Protein AF-A0A3D6CGD7-F1 (afdb_monomer_lite)

Radius of gyration: 12.9 Å; chains: 1; bounding box: 33×19×35 Å

Secondary structure (DSSP, 8-state):
----SGGG--EEEESSHHHHHHHHHHHHHHHHTS-SSS----EEEE--PPP-

Sequence (52 aa):
GNDVGTQYRSVVFFHNETQKKVAEAYKTQLNGSGKFKQPIVTTIEPMSIFYP

pLDDT: mean 96.88, std 2.26, range [86.12, 98.81]

Structure (mmCIF, N/CA/C/O backbone):
data_AF-A0A3D6CGD7-F1
#
_entry.id   AF-A0A3D6CGD7-F1
#
loop_
_atom_site.group_PDB
_atom_site.id
_atom_site.type_symbol
_atom_site.label_atom_id
_atom_site.label_alt_id
_atom_site.label_comp_id
_atom_site.label_asym_id
_atom_site.label_entity_id
_atom_site.label_seq_id
_atom_site.pdbx_PDB_ins_code
_atom_site.Cartn_x
_atom_site.Cartn_y
_atom_site.Cartn_z
_atom_site.occupancy
_atom_site.B_iso_or_equiv
_atom_site.auth_seq_id
_atom_site.auth_comp_id
_atom_site.auth_asym_id
_atom_site.auth_atom_id
_atom_site.pdbx_PDB_model_num
ATOM 1 N N . GLY A 1 1 ? -16.505 -3.345 -2.174 1.00 86.12 1 GLY A N 1
ATOM 2 C CA . GLY A 1 1 ? -17.352 -2.855 -3.275 1.00 86.12 1 GLY A CA 1
ATOM 3 C C . GLY A 1 1 ? -18.171 -4.013 -3.794 1.00 86.12 1 GLY A C 1
ATOM 4 O O . GLY A 1 1 ? -18.221 -5.031 -3.115 1.00 86.12 1 GLY A O 1
ATOM 5 N N . ASN A 1 2 ? -18.782 -3.862 -4.966 1.00 95.00 2 ASN A N 1
ATOM 6 C CA . ASN A 1 2 ? -19.486 -4.964 -5.630 1.00 95.00 2 ASN A CA 1
ATOM 7 C C . ASN A 1 2 ? -18.538 -5.827 -6.482 1.00 95.00 2 ASN A C 1
ATOM 9 O O . ASN A 1 2 ? -18.879 -6.957 -6.811 1.00 95.00 2 ASN A O 1
ATOM 13 N N . ASP A 1 3 ? -17.342 -5.317 -6.792 1.00 95.00 3 ASP A N 1
ATOM 14 C CA . ASP A 1 3 ? -16.295 -6.054 -7.495 1.00 95.00 3 ASP A CA 1
ATOM 15 C C . ASP A 1 3 ? -15.552 -6.999 -6.545 1.00 95.00 3 ASP A C 1
ATOM 17 O O . ASP A 1 3 ? -15.082 -6.594 -5.474 1.00 95.00 3 ASP A O 1
ATOM 21 N N . VAL A 1 4 ? -15.452 -8.270 -6.940 1.00 95.06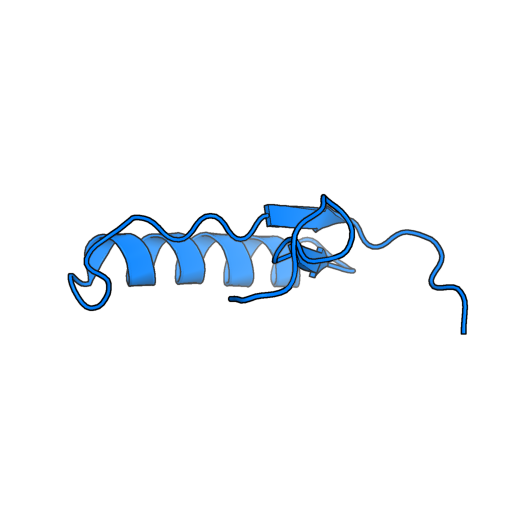 4 VAL A N 1
ATOM 22 C CA . VAL A 1 4 ? -14.877 -9.349 -6.129 1.00 95.06 4 VAL A CA 1
ATOM 23 C C . VAL A 1 4 ? -13.816 -10.092 -6.932 1.00 95.06 4 VAL A C 1
ATOM 25 O O . VAL A 1 4 ? -14.044 -10.498 -8.068 1.00 95.06 4 VAL A O 1
ATOM 28 N N . GLY A 1 5 ? -12.646 -10.275 -6.321 1.00 94.56 5 GLY A N 1
ATOM 29 C CA . GLY A 1 5 ? -11.516 -10.992 -6.906 1.00 94.56 5 GLY A CA 1
ATOM 30 C C . GLY A 1 5 ? -10.178 -10.296 -6.652 1.00 94.56 5 GLY A C 1
ATOM 31 O O . GLY A 1 5 ? -10.122 -9.114 -6.306 1.00 94.56 5 GLY A O 1
ATOM 32 N N . THR A 1 6 ? -9.078 -11.038 -6.799 1.00 93.88 6 THR A N 1
ATOM 33 C CA . THR A 1 6 ? -7.709 -10.555 -6.531 1.00 93.88 6 THR A CA 1
ATOM 34 C C . THR A 1 6 ? -7.259 -9.445 -7.483 1.00 93.88 6 THR A C 1
ATOM 36 O O . THR A 1 6 ? -6.366 -8.667 -7.138 1.00 93.88 6 THR A O 1
ATOM 39 N N . GLN A 1 7 ? -7.900 -9.339 -8.648 1.00 94.19 7 GLN A N 1
ATOM 40 C CA . GLN A 1 7 ? -7.728 -8.269 -9.629 1.00 94.19 7 GLN A CA 1
ATOM 41 C C . GLN A 1 7 ? -8.204 -6.900 -9.124 1.00 94.19 7 GLN A C 1
ATOM 43 O O . GLN A 1 7 ? -7.757 -5.880 -9.633 1.00 94.19 7 GLN A O 1
ATOM 48 N N . TYR A 1 8 ? -9.059 -6.867 -8.097 1.00 95.94 8 TYR A N 1
ATOM 49 C CA . TYR A 1 8 ? -9.566 -5.631 -7.491 1.00 95.94 8 TYR A CA 1
ATOM 50 C C . TYR A 1 8 ? -8.864 -5.280 -6.171 1.00 95.94 8 TYR A C 1
ATOM 52 O O . TYR A 1 8 ? -9.316 -4.395 -5.439 1.00 95.94 8 TYR A O 1
ATOM 60 N N . ARG A 1 9 ? -7.774 -5.980 -5.816 1.00 96.62 9 ARG A N 1
ATOM 61 C CA . ARG A 1 9 ? -7.035 -5.694 -4.579 1.00 96.62 9 ARG A CA 1
ATOM 62 C C . ARG A 1 9 ? -6.332 -4.338 -4.668 1.00 96.62 9 ARG A C 1
ATOM 64 O O . ARG A 1 9 ? -5.796 -3.968 -5.708 1.00 96.62 9 ARG A O 1
ATOM 71 N N . SER A 1 10 ? -6.276 -3.625 -3.546 1.00 97.50 10 SER A N 1
ATOM 72 C CA . SER A 1 10 ? -5.498 -2.389 -3.446 1.00 97.50 10 SER A CA 1
ATOM 73 C C . SER A 1 10 ? -4.008 -2.707 -3.321 1.00 97.50 10 SER A C 1
ATOM 75 O O . SER A 1 10 ? -3.609 -3.473 -2.443 1.00 97.50 10 SER A O 1
ATOM 77 N N . VAL A 1 11 ? -3.194 -2.085 -4.169 1.00 98.12 11 VAL A N 1
ATOM 78 C CA . VAL A 1 11 ? -1.737 -2.244 -4.192 1.00 98.12 11 VAL A CA 1
ATOM 79 C C . VAL A 1 11 ? -1.070 -0.928 -4.592 1.00 98.12 11 VAL A C 1
ATOM 81 O O . VAL A 1 11 ? -1.594 -0.179 -5.416 1.00 98.12 11 VAL A O 1
ATOM 84 N N . VAL A 1 12 ? 0.088 -0.647 -3.999 1.00 98.38 12 VAL A N 1
ATOM 85 C CA . VAL A 1 12 ? 1.026 0.397 -4.423 1.00 98.38 12 VAL A CA 1
ATOM 86 C C . VAL A 1 12 ? 2.261 -0.290 -4.998 1.00 98.38 12 VAL A C 1
ATOM 88 O O . VAL A 1 12 ? 2.935 -1.033 -4.284 1.00 98.38 12 VAL A O 1
ATOM 91 N N . PHE A 1 13 ? 2.570 -0.021 -6.267 1.00 98.38 13 PHE A N 1
ATOM 92 C CA . PHE A 1 13 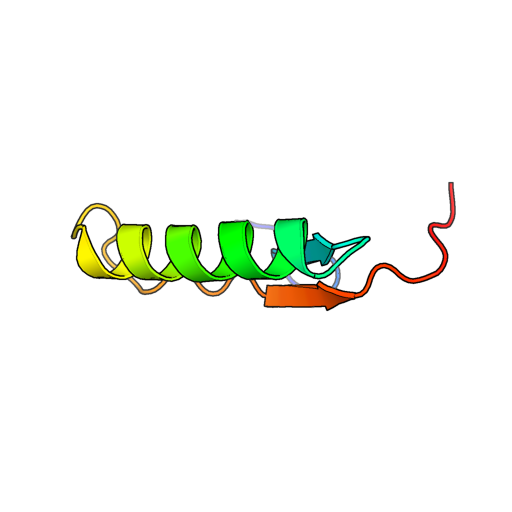? 3.771 -0.529 -6.932 1.00 98.38 13 PHE A CA 1
ATOM 93 C C . PHE A 1 13 ? 4.915 0.491 -6.855 1.00 98.38 13 PHE A C 1
ATOM 95 O O . PHE A 1 13 ? 4.837 1.560 -7.463 1.00 98.38 13 PHE A O 1
ATOM 102 N N . PHE A 1 14 ? 5.977 0.188 -6.105 1.00 98.56 14 PHE A N 1
ATOM 103 C CA . PHE A 1 14 ? 7.118 1.095 -5.939 1.00 98.56 14 PHE A CA 1
ATOM 104 C C . PHE A 1 14 ? 8.229 0.828 -6.963 1.00 98.56 14 PHE A C 1
ATOM 106 O O . PHE A 1 14 ? 8.501 -0.312 -7.329 1.00 98.56 14 PHE A O 1
ATOM 113 N N . HIS A 1 15 ? 8.916 1.888 -7.384 1.00 98.25 15 HIS A N 1
ATOM 114 C CA . HIS A 1 15 ? 10.033 1.836 -8.337 1.00 98.25 15 HIS A CA 1
ATOM 115 C C . HIS A 1 15 ? 11.401 1.937 -7.653 1.00 98.25 15 HIS A C 1
ATOM 117 O O . HIS A 1 15 ? 12.430 1.670 -8.266 1.00 98.25 15 HIS A O 1
ATOM 123 N N . ASN A 1 16 ? 11.432 2.387 -6.397 1.00 98.44 16 ASN A N 1
ATOM 124 C CA . ASN A 1 16 ? 12.652 2.543 -5.615 1.00 98.44 16 ASN A CA 1
ATOM 125 C C . ASN A 1 16 ? 12.369 2.480 -4.106 1.00 98.44 16 ASN A C 1
ATOM 127 O O . ASN A 1 16 ? 11.224 2.578 -3.656 1.00 98.44 16 ASN A O 1
ATOM 131 N N . GLU A 1 17 ? 13.442 2.365 -3.324 1.00 98.50 17 GLU A N 1
ATOM 132 C CA . GLU A 1 17 ? 13.383 2.257 -1.862 1.00 98.50 17 GLU A CA 1
ATOM 133 C C . GLU A 1 17 ? 12.783 3.489 -1.177 1.00 98.50 17 GLU A C 1
ATOM 135 O O . GLU A 1 17 ? 12.123 3.367 -0.147 1.00 98.50 17 GLU A O 1
ATOM 140 N N . THR A 1 18 ? 12.966 4.685 -1.741 1.00 98.69 18 THR A N 1
ATOM 141 C CA . THR A 1 18 ? 12.371 5.906 -1.183 1.00 98.69 18 THR A CA 1
ATOM 142 C C . THR A 1 18 ? 10.847 5.846 -1.256 1.00 98.69 18 THR A C 1
ATOM 144 O O . THR A 1 18 ? 10.176 6.101 -0.258 1.00 98.69 18 THR A O 1
ATOM 147 N N . GLN A 1 19 ? 10.289 5.447 -2.402 1.00 98.81 19 GLN A N 1
ATOM 148 C CA . GLN A 1 19 ? 8.845 5.267 -2.569 1.00 98.81 19 GLN A CA 1
ATOM 149 C C . GLN A 1 19 ? 8.296 4.192 -1.628 1.00 98.81 19 GLN A C 1
ATOM 151 O O . GLN A 1 19 ? 7.270 4.422 -0.987 1.00 98.81 19 GLN A O 1
ATOM 156 N N . LYS A 1 20 ? 8.999 3.058 -1.493 1.00 98.75 20 LYS A N 1
ATOM 157 C CA .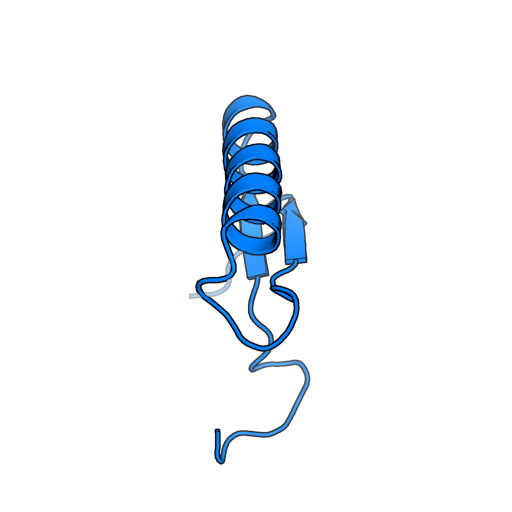 LYS A 1 20 ? 8.630 1.992 -0.551 1.00 98.75 20 LYS A CA 1
ATOM 158 C C . LYS A 1 20 ? 8.518 2.526 0.878 1.00 98.75 20 LYS A C 1
ATOM 160 O O . LYS A 1 20 ? 7.462 2.401 1.493 1.00 98.75 20 LYS A O 1
ATOM 165 N N . LYS A 1 21 ? 9.568 3.189 1.375 1.00 98.75 21 LYS A N 1
ATOM 166 C CA . LYS A 1 21 ? 9.611 3.736 2.742 1.00 98.75 21 LYS A CA 1
ATOM 167 C C . LYS A 1 21 ? 8.498 4.746 3.000 1.00 98.75 21 LYS A C 1
ATOM 169 O O . LYS A 1 21 ? 7.861 4.699 4.049 1.00 98.75 21 LYS A O 1
ATOM 174 N N . VAL A 1 22 ? 8.242 5.644 2.047 1.00 98.75 22 VAL A N 1
ATOM 175 C CA . VAL A 1 22 ? 7.163 6.637 2.164 1.00 98.75 22 VAL A CA 1
ATOM 176 C C . VAL A 1 22 ? 5.795 5.952 2.224 1.00 98.75 22 VAL A C 1
ATOM 178 O O . VAL A 1 22 ? 4.987 6.282 3.093 1.00 98.75 22 VAL A O 1
ATOM 181 N N . ALA A 1 23 ? 5.542 4.970 1.354 1.00 98.69 23 ALA A N 1
ATOM 182 C CA . ALA A 1 23 ? 4.282 4.231 1.338 1.00 98.69 23 ALA A CA 1
ATOM 183 C C . A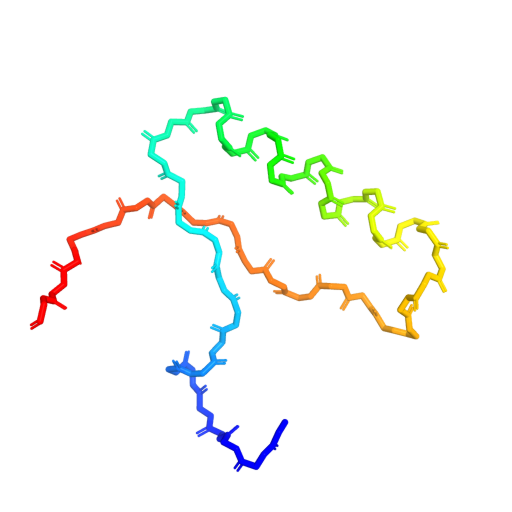LA A 1 23 ? 4.056 3.438 2.641 1.00 98.69 23 ALA A C 1
ATOM 185 O O . ALA A 1 23 ? 2.962 3.478 3.207 1.00 98.69 23 ALA A O 1
ATOM 186 N N . GLU A 1 24 ? 5.088 2.760 3.152 1.00 98.62 24 GLU A N 1
ATOM 187 C CA . GLU A 1 24 ? 5.027 1.977 4.396 1.00 98.62 24 GLU A CA 1
ATOM 188 C C . GLU A 1 24 ? 4.789 2.868 5.622 1.00 98.62 24 GLU A C 1
ATOM 190 O O . GLU A 1 24 ? 3.927 2.571 6.460 1.00 98.62 24 GLU A O 1
ATOM 195 N N . ALA A 1 25 ? 5.503 3.995 5.702 1.00 98.69 25 ALA A N 1
ATOM 196 C CA . ALA A 1 25 ? 5.338 4.971 6.773 1.00 98.69 25 ALA A CA 1
ATOM 197 C C . ALA A 1 25 ? 3.922 5.559 6.772 1.00 98.69 25 ALA A C 1
ATOM 199 O O . ALA A 1 25 ? 3.267 5.613 7.815 1.00 98.69 25 ALA A O 1
ATOM 200 N N . TYR A 1 26 ? 3.405 5.930 5.599 1.00 98.38 26 TYR A N 1
ATOM 201 C CA . TYR A 1 26 ? 2.071 6.510 5.493 1.00 98.38 26 TYR A CA 1
ATOM 202 C C . TYR A 1 26 ? 0.962 5.497 5.800 1.00 98.38 26 TYR A C 1
ATOM 204 O O . TYR A 1 26 ? 0.020 5.820 6.524 1.00 98.38 26 TYR A O 1
ATOM 212 N N . LYS A 1 27 ? 1.094 4.245 5.339 1.00 98.38 27 LYS A N 1
ATOM 213 C CA . LYS A 1 27 ? 0.177 3.154 5.712 1.00 98.38 27 LYS A CA 1
ATOM 214 C C . LYS A 1 27 ? 0.127 2.970 7.231 1.00 98.38 27 LYS A C 1
ATOM 216 O O . LYS A 1 27 ? -0.957 2.849 7.803 1.00 98.38 27 LYS A O 1
ATOM 221 N N . THR A 1 28 ? 1.287 2.994 7.886 1.00 98.25 28 THR A N 1
ATOM 222 C CA . THR A 1 28 ? 1.400 2.900 9.349 1.00 98.25 28 THR A CA 1
ATOM 223 C C . THR A 1 28 ? 0.718 4.079 10.039 1.00 98.25 28 THR A C 1
ATOM 225 O O . THR A 1 28 ? -0.098 3.877 10.938 1.00 98.25 28 THR A O 1
ATOM 228 N N . GLN A 1 29 ? 0.974 5.304 9.574 1.00 98.19 29 GLN A N 1
ATOM 229 C CA . GLN A 1 29 ? 0.334 6.511 10.096 1.00 98.19 29 GLN A CA 1
ATOM 230 C C . GLN A 1 29 ? -1.195 6.451 9.963 1.00 98.19 29 GLN A C 1
ATOM 232 O O . GLN A 1 29 ? -1.907 6.786 10.908 1.00 98.19 29 GLN A O 1
ATOM 237 N N . LEU A 1 30 ? -1.721 6.007 8.817 1.00 97.69 30 LEU A N 1
ATOM 238 C CA . LEU A 1 30 ? -3.164 5.880 8.605 1.00 97.69 30 LEU A CA 1
ATOM 239 C C . LEU A 1 30 ? -3.792 4.838 9.532 1.00 97.69 30 LEU A C 1
ATOM 241 O O . LEU A 1 30 ? -4.832 5.122 10.127 1.00 97.69 30 LEU A O 1
ATOM 245 N N . ASN A 1 31 ? -3.144 3.686 9.713 1.00 97.69 31 ASN A N 1
ATOM 246 C CA . ASN A 1 31 ? -3.593 2.664 10.660 1.00 97.69 31 ASN A CA 1
ATOM 247 C C . ASN A 1 31 ? -3.614 3.179 12.106 1.00 97.69 31 ASN A C 1
ATOM 249 O O . ASN A 1 31 ? -4.552 2.885 12.841 1.00 97.69 31 ASN A O 1
ATOM 253 N N . GLY A 1 32 ? -2.627 3.989 12.499 1.00 97.38 32 GLY A N 1
ATOM 254 C CA . GLY A 1 32 ? -2.578 4.613 13.825 1.00 97.38 32 GLY A CA 1
ATOM 255 C C . GLY A 1 32 ? -3.523 5.806 14.007 1.00 97.38 32 GLY A C 1
ATOM 256 O O . GLY A 1 32 ? -3.770 6.223 15.132 1.00 97.38 32 GLY A O 1
ATOM 257 N N . SER A 1 33 ? -4.064 6.370 12.923 1.00 97.44 33 SER A N 1
ATOM 258 C CA . SER A 1 33 ? -4.847 7.613 12.979 1.00 97.44 33 SER A CA 1
ATOM 259 C C . SER A 1 33 ? -6.281 7.454 13.493 1.00 97.44 33 SER A C 1
ATOM 261 O O . SER A 1 33 ? -6.945 8.456 13.743 1.00 97.44 33 SER A O 1
ATOM 263 N N . GLY A 1 34 ? -6.802 6.224 13.562 1.00 94.50 34 GLY A N 1
ATOM 264 C CA . GLY A 1 34 ? -8.206 5.958 13.902 1.00 94.50 34 GLY A CA 1
ATOM 265 C C . GLY A 1 34 ? -9.226 6.427 12.852 1.00 94.50 34 GLY A C 1
ATOM 266 O O . GLY A 1 34 ? -10.427 6.295 13.070 1.00 94.50 34 GLY A O 1
ATOM 267 N N . LYS A 1 35 ? -8.783 6.953 11.697 1.00 96.50 35 LYS A N 1
ATOM 268 C CA . LYS A 1 35 ? -9.675 7.429 10.622 1.00 96.50 35 LYS A CA 1
ATOM 269 C C . LYS A 1 35 ? -10.464 6.308 9.946 1.00 96.50 35 LYS A C 1
ATOM 271 O O . LYS A 1 35 ? -11.549 6.552 9.425 1.00 96.50 35 LYS A O 1
ATOM 276 N N . PHE A 1 36 ? -9.921 5.095 9.937 1.00 95.94 36 PHE A N 1
ATOM 277 C CA . PHE A 1 36 ? -10.557 3.926 9.344 1.00 95.94 36 PHE A CA 1
ATOM 278 C C . PHE A 1 36 ? -10.962 2.948 10.442 1.00 95.94 36 PHE A C 1
ATOM 280 O O . PHE A 1 36 ? -10.183 2.657 11.345 1.00 95.94 36 PHE A O 1
ATOM 287 N N . LYS A 1 37 ? -12.187 2.417 10.343 1.00 96.25 37 LYS A N 1
ATOM 288 C CA . LYS A 1 37 ? -12.720 1.426 11.296 1.00 96.25 37 LYS A CA 1
ATOM 289 C C . LYS A 1 37 ? -11.972 0.090 11.252 1.00 96.25 37 LYS A C 1
ATOM 291 O O . LYS A 1 37 ? -12.094 -0.708 12.173 1.00 96.25 37 LYS A O 1
ATOM 296 N N . GLN A 1 38 ? -11.262 -0.172 10.159 1.00 96.88 38 GLN A N 1
ATOM 297 C CA . GLN A 1 38 ? -10.509 -1.395 9.918 1.00 96.88 38 GLN A CA 1
ATOM 298 C C . GLN A 1 38 ? -9.102 -1.043 9.422 1.00 96.88 38 GLN A C 1
ATOM 300 O O . GLN A 1 38 ? -8.926 0.026 8.828 1.00 96.88 38 GLN A O 1
ATOM 305 N N . PRO A 1 39 ? -8.112 -1.929 9.631 1.00 97.19 39 PRO A N 1
ATOM 306 C CA . PRO A 1 39 ? -6.767 -1.727 9.113 1.00 97.19 39 PRO A CA 1
ATOM 307 C C . PRO A 1 39 ? -6.745 -1.569 7.589 1.00 97.19 39 PRO A C 1
ATOM 309 O O . PRO A 1 39 ? -7.471 -2.240 6.857 1.00 97.19 39 PRO A O 1
ATOM 312 N N . ILE A 1 40 ? -5.842 -0.725 7.104 1.00 97.75 40 ILE A N 1
ATOM 313 C CA . ILE A 1 40 ? -5.507 -0.592 5.692 1.00 97.75 40 ILE A CA 1
ATOM 314 C C . ILE A 1 40 ? -4.824 -1.874 5.215 1.00 97.75 40 ILE A C 1
ATOM 316 O O . ILE A 1 40 ? -3.722 -2.217 5.655 1.00 97.75 40 ILE A O 1
ATOM 320 N N . VAL A 1 41 ? -5.467 -2.554 4.269 1.00 97.25 41 VAL A N 1
ATOM 321 C CA . VAL A 1 41 ? -4.994 -3.820 3.683 1.00 97.25 41 VAL A CA 1
ATOM 322 C C . VAL A 1 41 ? -4.172 -3.642 2.402 1.00 97.25 41 VAL A C 1
ATOM 324 O O . VAL A 1 41 ? -3.647 -4.624 1.892 1.00 97.25 41 VAL A O 1
ATOM 327 N N . THR A 1 42 ? -4.012 -2.411 1.901 1.00 98.19 42 THR A N 1
ATOM 328 C CA . THR A 1 42 ? -3.218 -2.095 0.698 1.00 98.19 42 THR A CA 1
ATOM 329 C C . THR A 1 42 ? -1.821 -2.710 0.767 1.00 98.19 42 THR A C 1
ATOM 331 O O . THR A 1 42 ? -1.091 -2.473 1.738 1.00 98.19 42 THR A O 1
ATOM 334 N N . THR A 1 43 ? -1.437 -3.497 -0.237 1.00 98.12 43 THR A N 1
ATOM 335 C CA . THR A 1 43 ? -0.089 -4.075 -0.327 1.00 98.12 43 THR A CA 1
ATOM 336 C C . THR A 1 43 ? 0.898 -3.073 -0.926 1.00 98.12 43 THR A C 1
ATOM 338 O O . THR A 1 43 ? 0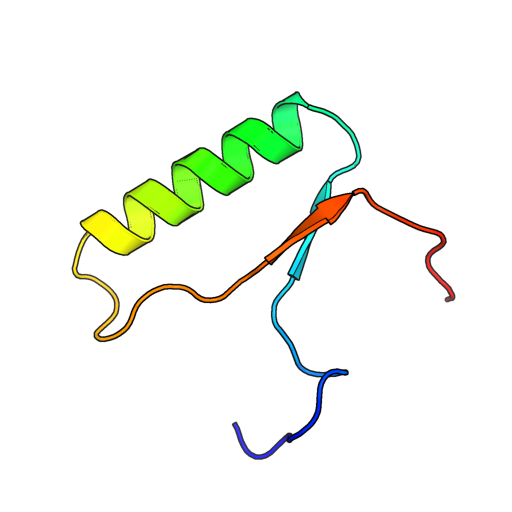.508 -2.134 -1.618 1.00 98.12 43 THR A O 1
ATOM 341 N N . ILE A 1 44 ? 2.182 -3.233 -0.606 1.00 98.56 44 ILE A N 1
ATOM 342 C CA . ILE A 1 44 ? 3.273 -2.403 -1.127 1.00 98.56 44 ILE A CA 1
ATOM 343 C C . ILE A 1 44 ? 4.253 -3.372 -1.778 1.00 98.56 44 ILE A C 1
ATOM 345 O O . ILE A 1 44 ? 4.933 -4.130 -1.090 1.00 98.56 44 ILE A O 1
ATOM 349 N N . GLU A 1 45 ? 4.251 -3.404 -3.104 1.00 98.31 45 GLU A N 1
ATOM 350 C CA . GLU A 1 45 ? 4.931 -4.416 -3.915 1.00 98.31 45 GLU A CA 1
ATOM 351 C C . GLU A 1 45 ? 5.906 -3.725 -4.883 1.00 98.31 45 GLU A C 1
ATOM 353 O O . GLU A 1 45 ? 5.650 -2.593 -5.299 1.00 98.31 45 GLU A O 1
ATOM 358 N N . PRO A 1 46 ? 7.043 -4.345 -5.244 1.00 98.12 46 PRO A N 1
ATOM 359 C CA . PRO A 1 46 ? 7.909 -3.789 -6.277 1.00 98.12 46 PRO A CA 1
ATOM 360 C C . PRO A 1 46 ? 7.158 -3.747 -7.610 1.00 98.12 46 PRO A C 1
ATOM 362 O O . PRO A 1 46 ? 6.391 -4.658 -7.932 1.00 98.12 46 PRO A O 1
ATOM 365 N N . MET A 1 47 ? 7.378 -2.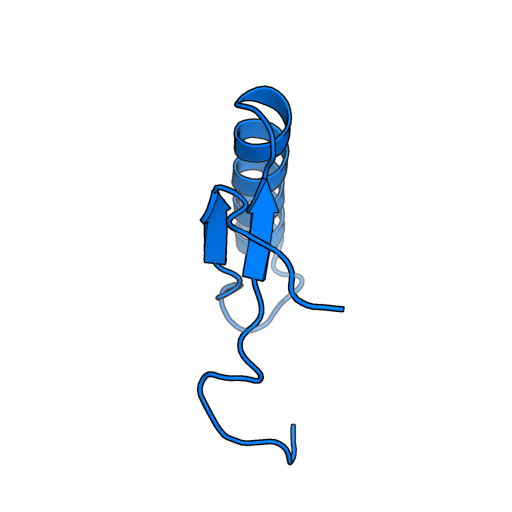696 -8.396 1.00 96.94 47 MET A N 1
ATOM 366 C CA . MET A 1 47 ? 6.821 -2.616 -9.739 1.00 96.94 47 MET A CA 1
ATOM 367 C C . MET A 1 47 ? 7.353 -3.771 -10.598 1.00 96.94 47 MET A C 1
ATOM 369 O O . MET A 1 47 ? 8.560 -3.998 -10.680 1.00 96.94 47 MET A O 1
ATOM 373 N N . SER A 1 48 ? 6.435 -4.483 -11.248 1.00 94.06 48 SER A N 1
ATOM 374 C CA . SER A 1 48 ? 6.737 -5.431 -12.323 1.00 94.06 48 SER A CA 1
ATOM 375 C C . SER A 1 48 ? 6.271 -4.865 -13.671 1.00 94.06 48 SER A C 1
ATOM 377 O O . SER A 1 48 ? 5.835 -3.717 -13.748 1.00 94.06 48 SER A O 1
ATOM 379 N N . ILE A 1 49 ? 6.393 -5.640 -14.750 1.00 96.12 49 ILE A N 1
ATOM 380 C CA . ILE A 1 49 ? 5.968 -5.205 -16.087 1.00 96.12 49 ILE A CA 1
ATOM 381 C C . ILE A 1 49 ? 4.490 -4.798 -16.048 1.00 96.12 49 ILE A C 1
ATOM 383 O O . ILE A 1 49 ? 3.627 -5.591 -15.672 1.00 96.12 49 ILE A O 1
ATOM 387 N N . PHE A 1 50 ? 4.212 -3.559 -16.453 1.00 95.31 50 PHE A N 1
ATOM 388 C CA . PHE A 1 50 ? 2.855 -3.067 -16.638 1.00 95.31 50 PHE A CA 1
ATOM 389 C C . PHE A 1 50 ? 2.410 -3.331 -18.079 1.00 95.31 50 PHE A C 1
ATOM 391 O O . PHE A 1 50 ? 3.090 -2.916 -19.019 1.00 95.31 50 PHE A O 1
ATOM 398 N N . TYR A 1 51 ? 1.282 -4.022 -18.241 1.00 94.62 51 TYR A N 1
ATOM 399 C CA . TYR A 1 51 ? 0.682 -4.300 -19.545 1.00 94.62 51 TYR A CA 1
ATOM 400 C C . TYR A 1 51 ? -0.369 -3.218 -19.856 1.00 94.62 51 TYR A C 1
ATOM 402 O O . TYR A 1 51 ? -1.306 -3.087 -19.063 1.00 94.62 51 TYR A O 1
ATOM 410 N N . PRO A 1 52 ? -0.193 -2.426 -20.932 1.00 91.44 52 PRO A N 1
ATOM 411 C CA . PRO A 1 52 ? -1.121 -1.363 -21.318 1.00 91.44 52 PRO A CA 1
ATOM 412 C C . PRO A 1 52 ? -2.414 -1.886 -21.954 1.00 91.44 52 PRO A C 1
ATOM 414 O O . PRO A 1 52 ? -2.385 -2.977 -22.569 1.00 91.44 52 PRO A O 1
#

Foldseek 3Di:
DPDDDPVPAAEDADADPVRLVVVVVVLVVVQVVPPDPDRDPYYYHHDDDDDD